Protein AF-A0A6J2Z024-F1 (afdb_monomer_lite)

pLDDT: mean 72.5, std 16.08, range [27.09, 94.25]

Sequence (181 aa):
MNVIFQPMKCGLFSETLYLLTDKNTYQQLEIIGDGIAFNKKLISVDVPNHSKDIESKPGHRIFLGYIENTDPITMTLRLKNNSGLLLKYKFKCVEKNDDIAFDMSDWIQTNYENQVLAPYGTSEVIFQITPLKCCTGDYCNTSLRLFIKDVPITSLEENEEFVIETQNRSLRELVEDVLVK

Secondary structure (DSSP, 8-state):
-------SSSEEEEEEEEEEETTTEEEEEEEEEEE--B-TTSEEEE-TTB-GGGTTSSS--B------S-PPEEEEEEEEE-SSS-EEEEEEEE--TTS-----GGGEE---SSEEE-TT-EEEEEEEE---TT--SS----EEEEEESS--GGGB-TTS------SS---TTS-S-----

Organism: Sitophilus oryzae (NCBI:txid7048)

Structure (mmCIF, N/CA/C/O backbone):
data_AF-A0A6J2Z024-F1
#
_entry.id   AF-A0A6J2Z024-F1
#
loop_
_atom_site.group_PDB
_atom_site.id
_atom_site.type_symbol
_atom_site.label_atom_id
_atom_site.label_alt_id
_atom_site.label_comp_id
_atom_site.label_asym_id
_atom_site.label_entity_id
_atom_site.label_seq_id
_atom_site.pdbx_PDB_ins_code
_atom_site.Cartn_x
_atom_site.Cartn_y
_atom_site.Cartn_z
_atom_site.occupancy
_atom_site.B_iso_or_equiv
_atom_site.auth_seq_id
_atom_site.auth_comp_id
_atom_site.auth_asym_id
_atom_site.auth_atom_id
_atom_site.pdbx_PDB_model_num
ATOM 1 N N . MET A 1 1 ? -17.727 -15.629 23.170 1.00 64.88 1 MET A N 1
ATOM 2 C CA . MET A 1 1 ? -18.431 -14.476 22.575 1.00 64.88 1 MET A CA 1
ATOM 3 C C . MET A 1 1 ? -17.434 -13.772 21.680 1.00 64.88 1 MET A C 1
ATOM 5 O O . MET A 1 1 ? -16.413 -13.341 22.195 1.00 64.88 1 MET A O 1
ATOM 9 N N . ASN A 1 2 ? -17.677 -13.728 20.371 1.00 71.31 2 ASN A N 1
ATOM 10 C CA . ASN A 1 2 ? -16.845 -12.949 19.455 1.00 71.31 2 ASN A CA 1
ATOM 11 C C . ASN A 1 2 ? -17.544 -11.610 19.251 1.00 71.31 2 ASN A C 1
ATOM 13 O O . ASN A 1 2 ? -18.680 -11.593 18.781 1.00 71.31 2 ASN A O 1
ATOM 17 N N . VAL A 1 3 ? -16.896 -10.517 19.643 1.00 68.00 3 VAL A N 1
ATOM 18 C CA . VAL A 1 3 ? -17.395 -9.168 19.372 1.00 68.00 3 VAL A CA 1
ATOM 19 C C . VAL A 1 3 ? -16.694 -8.667 18.120 1.00 68.00 3 VAL A C 1
ATOM 21 O O . VAL A 1 3 ? -15.467 -8.654 18.062 1.00 68.00 3 VAL A O 1
ATOM 24 N N . ILE A 1 4 ? -17.476 -8.313 17.104 1.00 71.69 4 ILE A N 1
ATOM 25 C CA . ILE A 1 4 ? -16.964 -7.738 15.863 1.00 71.69 4 ILE A CA 1
ATOM 26 C C . ILE A 1 4 ? -17.023 -6.220 16.016 1.00 71.69 4 ILE A C 1
ATOM 28 O O . ILE A 1 4 ? -18.104 -5.655 16.148 1.00 71.69 4 ILE A O 1
ATOM 32 N N . PHE A 1 5 ? -15.859 -5.574 16.010 1.00 69.69 5 PHE A N 1
ATOM 33 C CA . PHE A 1 5 ? -15.734 -4.120 16.014 1.00 69.69 5 PHE A CA 1
ATOM 34 C C . PHE A 1 5 ? -15.602 -3.623 14.567 1.00 69.69 5 PHE A C 1
ATOM 36 O O . PHE A 1 5 ? -14.626 -3.940 13.887 1.00 69.69 5 PHE A O 1
ATOM 43 N N . GLN A 1 6 ? -16.609 -2.890 14.084 1.00 68.62 6 GLN A N 1
ATOM 44 C CA . GLN A 1 6 ? -16.673 -2.326 12.729 1.00 68.62 6 GLN A CA 1
ATOM 45 C C . GLN A 1 6 ? -17.009 -0.831 12.813 1.00 68.62 6 GLN A C 1
ATOM 47 O O . GLN A 1 6 ? -18.179 -0.454 12.728 1.00 68.62 6 GLN A O 1
ATOM 52 N N . PRO A 1 7 ? -16.005 0.034 13.023 1.00 65.19 7 PRO A N 1
ATOM 53 C CA . PRO A 1 7 ? -16.240 1.466 13.112 1.00 65.19 7 PRO A CA 1
ATOM 54 C C . PRO A 1 7 ? -16.716 2.006 11.756 1.00 65.19 7 PRO A C 1
ATOM 56 O O . PRO A 1 7 ? -16.091 1.762 10.727 1.00 65.19 7 PRO A O 1
ATOM 59 N N . MET A 1 8 ? -17.826 2.753 11.754 1.00 65.94 8 MET A N 1
ATOM 60 C CA . MET A 1 8 ? -18.375 3.387 10.541 1.00 65.94 8 MET A CA 1
ATOM 61 C C . MET A 1 8 ? -17.707 4.728 10.202 1.00 65.94 8 MET A C 1
ATOM 63 O O . MET A 1 8 ? -18.014 5.334 9.181 1.00 65.94 8 MET A O 1
ATOM 67 N N . LYS A 1 9 ? -16.854 5.243 11.092 1.00 66.50 9 LYS A N 1
ATOM 68 C CA . LYS A 1 9 ? -16.132 6.511 10.931 1.00 66.50 9 LYS A CA 1
ATOM 69 C C . LYS A 1 9 ? -14.696 6.341 11.412 1.00 66.50 9 LYS A C 1
ATOM 71 O O . LYS A 1 9 ? -14.362 5.358 12.065 1.00 66.50 9 LYS A O 1
ATOM 76 N N . CYS A 1 10 ? -13.852 7.315 11.111 1.00 72.50 10 CYS A N 1
ATOM 77 C CA . CYS A 1 10 ? -12.481 7.336 11.606 1.00 72.50 10 CYS A CA 1
ATOM 78 C C . CYS A 1 10 ? -12.402 7.988 12.985 1.00 72.50 10 CYS A C 1
ATOM 80 O O . CYS A 1 10 ? -13.148 8.929 13.263 1.00 72.50 10 CYS A O 1
ATOM 82 N N . GLY A 1 11 ? -11.477 7.518 13.818 1.00 70.44 11 GLY A N 1
ATOM 83 C CA . GLY A 1 11 ? -11.230 8.049 15.157 1.00 70.44 11 GLY A CA 1
ATOM 84 C C . GLY A 1 11 ? -11.190 6.973 16.236 1.00 70.44 11 GLY A C 1
ATOM 85 O O . GLY A 1 11 ? -11.280 5.784 15.951 1.00 70.44 11 GLY A O 1
ATOM 86 N N . LEU A 1 12 ? -11.053 7.413 17.483 1.00 78.12 12 LEU A N 1
ATOM 87 C CA . LEU A 1 12 ? -11.120 6.552 18.657 1.00 78.12 12 LEU A CA 1
ATOM 88 C C . LEU A 1 12 ? -12.586 6.281 19.005 1.00 78.12 12 LEU A C 1
ATOM 90 O O . LEU A 1 12 ? -13.366 7.218 1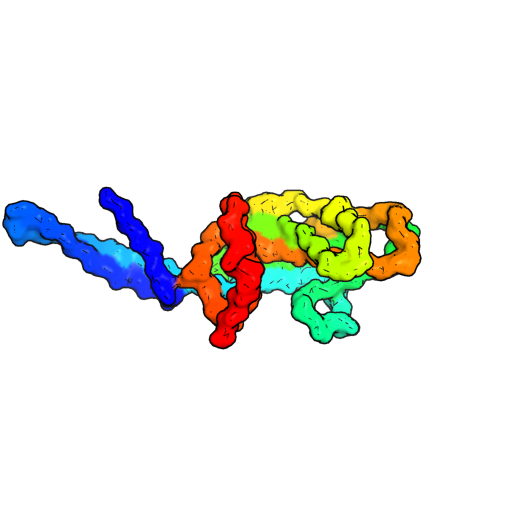9.192 1.00 78.12 12 LEU A O 1
ATOM 94 N N . PHE A 1 13 ? -12.942 5.012 19.143 1.00 80.38 13 PHE A N 1
ATOM 95 C CA . PHE A 1 13 ? -14.247 4.573 19.615 1.00 80.38 13 PHE A CA 1
ATOM 96 C C . PHE A 1 13 ? -14.081 3.941 20.986 1.00 80.38 13 PHE A C 1
ATOM 98 O O . PHE A 1 13 ? -13.218 3.087 21.176 1.00 80.38 13 PHE A O 1
ATOM 105 N N . SER A 1 14 ? -14.929 4.355 21.923 1.00 84.88 14 SER A N 1
ATOM 106 C CA . SER A 1 14 ? -15.157 3.641 23.172 1.00 84.88 14 SER A CA 1
ATOM 107 C C . SER A 1 14 ? -16.643 3.320 23.262 1.00 84.88 14 SER A C 1
ATOM 109 O O . SER A 1 14 ? -17.485 4.219 23.202 1.00 84.88 14 SER A O 1
ATOM 111 N N . GLU A 1 15 ? -16.961 2.035 23.362 1.00 83.44 15 GLU A N 1
ATOM 112 C CA . GLU A 1 15 ? -18.316 1.541 23.566 1.00 83.44 15 GLU A CA 1
ATOM 113 C C . GLU A 1 15 ? -18.383 0.695 24.832 1.00 83.44 15 GLU A C 1
ATOM 115 O O . GLU A 1 15 ? -17.467 -0.054 25.163 1.00 83.44 15 GLU A O 1
ATOM 120 N N . THR A 1 16 ? -19.496 0.800 25.551 1.00 87.25 16 THR A N 1
ATOM 121 C CA . THR A 1 16 ? -19.721 0.041 26.779 1.00 87.25 16 THR A CA 1
ATOM 122 C C . THR A 1 16 ? -20.767 -1.044 26.545 1.00 87.25 16 THR A C 1
ATOM 124 O O . THR A 1 16 ? -21.911 -0.751 26.2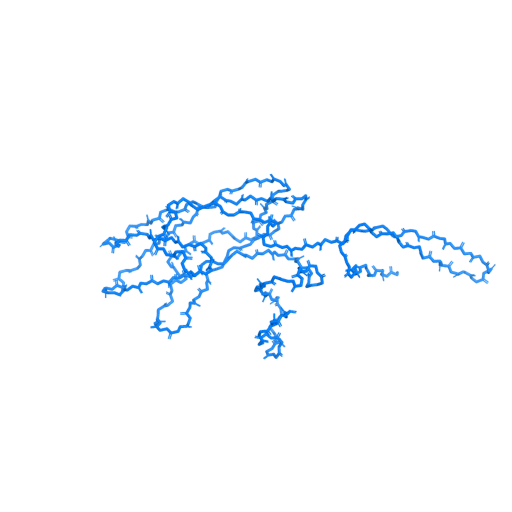03 1.00 87.25 16 THR A O 1
ATOM 127 N N . LEU A 1 17 ? -20.390 -2.299 26.782 1.00 85.94 17 LEU A N 1
ATOM 128 C CA . LEU A 1 17 ? -21.286 -3.450 26.797 1.00 85.94 17 LEU A CA 1
ATOM 129 C C . LEU A 1 17 ? -21.685 -3.803 28.232 1.00 85.94 17 LEU A C 1
ATOM 131 O O . LEU A 1 17 ? -20.843 -3.871 29.129 1.00 85.94 17 LEU A O 1
ATOM 135 N N . TYR A 1 18 ? -22.967 -4.108 28.427 1.00 86.88 18 TYR A N 1
ATOM 136 C CA . TYR A 1 18 ? -23.503 -4.608 29.691 1.00 86.88 18 TYR A CA 1
ATOM 137 C C . TYR A 1 18 ? -23.896 -6.079 29.546 1.00 86.88 18 TYR A C 1
ATOM 139 O O . TYR A 1 18 ? -24.808 -6.421 28.795 1.00 86.88 18 TYR A O 1
ATOM 147 N N . LEU A 1 19 ? -23.219 -6.957 30.284 1.00 85.88 19 LEU A N 1
ATOM 148 C CA . LEU A 1 19 ? -23.571 -8.370 30.396 1.00 85.88 19 LEU A CA 1
ATOM 149 C C . LEU A 1 19 ? -24.526 -8.552 31.573 1.00 85.88 19 LEU A C 1
ATOM 151 O O . LEU A 1 19 ? -24.110 -8.473 32.729 1.00 85.88 19 LEU A O 1
ATOM 155 N N . LEU A 1 20 ? -25.801 -8.792 31.277 1.00 87.12 20 LEU A N 1
ATOM 156 C CA . LEU A 1 20 ? -26.798 -9.162 32.278 1.00 87.12 20 LEU A CA 1
ATOM 157 C C . LEU A 1 20 ? -26.605 -10.628 32.678 1.00 87.12 20 LEU A C 1
ATOM 159 O O . LEU A 1 20 ? -26.399 -11.491 31.827 1.00 87.12 20 LEU A O 1
ATOM 163 N N . THR A 1 21 ? -26.680 -10.905 33.975 1.00 82.88 21 THR A N 1
ATOM 164 C CA . THR A 1 21 ? -26.557 -12.258 34.534 1.00 82.88 21 THR A CA 1
ATOM 165 C C . THR A 1 21 ? -27.823 -12.628 35.301 1.00 82.88 21 THR A C 1
ATOM 167 O O . THR A 1 21 ? -28.530 -11.751 35.802 1.00 82.88 21 THR A O 1
ATOM 170 N N . ASP A 1 22 ? -28.082 -13.929 35.443 1.00 84.19 22 ASP A N 1
ATOM 171 C CA . ASP A 1 22 ? -29.331 -14.505 35.977 1.00 84.19 22 ASP A CA 1
ATOM 172 C C . ASP A 1 22 ? -29.737 -14.019 37.384 1.00 84.19 22 ASP A C 1
ATOM 174 O O . ASP A 1 22 ? -30.866 -14.230 37.818 1.00 84.19 22 ASP A O 1
ATOM 178 N N . LYS A 1 23 ? -28.835 -13.355 38.117 1.00 82.69 23 LYS A N 1
ATOM 179 C CA . LYS A 1 23 ? -29.086 -12.802 39.458 1.00 82.69 23 LYS A CA 1
ATOM 180 C C . LYS A 1 23 ? -29.417 -11.303 39.467 1.00 82.69 23 LYS A C 1
ATOM 182 O O . LYS A 1 23 ? -29.227 -10.659 40.496 1.00 82.69 23 LYS A O 1
ATOM 187 N N . ASN A 1 24 ? -29.886 -10.730 38.353 1.00 78.94 24 ASN A N 1
ATOM 188 C CA . ASN A 1 24 ? -30.084 -9.276 38.187 1.00 78.94 24 ASN A CA 1
ATOM 189 C C . ASN A 1 24 ? -28.807 -8.455 38.450 1.00 78.94 24 ASN A C 1
ATOM 191 O O . ASN A 1 24 ? -28.860 -7.272 38.783 1.00 78.94 24 ASN A O 1
ATOM 195 N N . THR A 1 25 ? -27.646 -9.088 38.303 1.00 82.88 25 THR A N 1
ATOM 196 C CA . THR A 1 25 ? -26.339 -8.440 38.370 1.00 82.88 25 THR A CA 1
ATOM 197 C C . THR A 1 25 ? -25.845 -8.162 36.957 1.00 82.88 25 THR A C 1
ATOM 199 O O . THR A 1 25 ? -26.147 -8.925 36.035 1.00 82.88 25 THR A O 1
ATOM 202 N N . TYR A 1 26 ? -25.091 -7.080 36.772 1.00 84.44 26 TYR A N 1
ATOM 203 C CA . TYR A 1 26 ? -24.492 -6.757 35.482 1.00 84.44 26 TYR A CA 1
ATOM 204 C C . TYR A 1 26 ? -22.976 -6.635 35.588 1.00 84.44 26 TYR A C 1
ATOM 206 O O . TYR A 1 26 ? -22.442 -6.202 36.609 1.00 84.44 26 TYR A O 1
ATOM 214 N N . GLN A 1 27 ? -22.292 -7.006 34.510 1.00 86.81 27 GLN A N 1
ATOM 215 C CA . GLN A 1 27 ? -20.876 -6.728 34.315 1.00 86.81 27 GLN A CA 1
ATOM 216 C C . GLN A 1 27 ? -20.717 -5.734 33.167 1.00 86.81 27 GLN A C 1
ATOM 218 O O . GLN A 1 27 ? -21.307 -5.909 32.103 1.00 86.81 27 GLN A O 1
ATOM 223 N N . GLN A 1 28 ? -19.924 -4.692 33.399 1.00 88.44 28 GLN A N 1
ATOM 224 C CA . GLN A 1 28 ? -19.585 -3.699 32.390 1.00 88.44 28 GLN A CA 1
ATOM 225 C C . GLN A 1 28 ? -18.279 -4.093 31.694 1.00 88.44 28 GLN A C 1
ATOM 227 O O . GLN A 1 28 ? -17.301 -4.448 32.353 1.00 88.44 28 GLN A O 1
ATOM 232 N N . LEU A 1 29 ? -18.271 -4.022 30.368 1.00 86.44 29 LEU A N 1
ATOM 233 C CA . LEU A 1 29 ? -17.095 -4.193 29.523 1.00 86.44 29 LEU A CA 1
ATOM 234 C C . LEU A 1 29 ? -16.943 -2.942 28.665 1.00 86.44 29 LEU A C 1
ATOM 236 O O . LEU A 1 29 ? -17.887 -2.551 27.987 1.00 86.44 29 LEU A O 1
ATOM 240 N N . GLU A 1 30 ? -15.766 -2.329 28.686 1.00 85.56 30 GLU A N 1
ATOM 241 C CA . GLU A 1 30 ? -15.423 -1.242 27.772 1.00 85.56 30 GLU A CA 1
ATOM 242 C C . GLU A 1 30 ? -14.651 -1.815 26.581 1.00 85.56 30 GLU A C 1
ATOM 244 O O . GLU A 1 30 ? -13.689 -2.569 26.751 1.00 85.56 30 GLU A O 1
ATOM 249 N N . ILE A 1 31 ? -15.095 -1.483 25.374 1.00 82.94 31 ILE A N 1
ATOM 250 C CA . ILE A 1 31 ? -14.424 -1.806 24.121 1.00 82.94 31 ILE A CA 1
ATOM 251 C C . ILE A 1 31 ? -13.858 -0.512 23.580 1.00 82.94 31 ILE A C 1
ATOM 253 O O . ILE A 1 31 ? -14.611 0.391 23.233 1.00 82.94 31 ILE A O 1
ATOM 257 N N . ILE A 1 32 ? -12.535 -0.458 23.481 1.00 81.94 32 ILE A N 1
ATOM 258 C CA . ILE A 1 32 ? -11.816 0.666 22.896 1.00 81.94 32 ILE A CA 1
ATOM 259 C C . ILE A 1 32 ? -11.160 0.185 21.606 1.00 81.94 32 ILE A C 1
ATOM 261 O O . ILE A 1 32 ? -10.498 -0.857 21.597 1.00 81.94 32 ILE A O 1
ATOM 265 N N . GLY A 1 33 ? -11.340 0.929 20.522 1.00 76.88 33 GLY A N 1
ATOM 266 C CA . GLY A 1 33 ? -10.735 0.614 19.235 1.00 76.88 33 GLY A CA 1
ATOM 267 C C . GLY A 1 33 ? -10.618 1.836 18.337 1.00 76.88 33 GLY A C 1
ATOM 268 O O . GLY A 1 33 ? -11.378 2.792 18.466 1.00 76.88 33 GLY A O 1
ATOM 269 N N . ASP A 1 34 ? -9.675 1.783 17.403 1.00 74.94 34 ASP A N 1
ATOM 270 C CA . ASP A 1 34 ? -9.449 2.850 16.433 1.00 74.94 34 ASP A CA 1
ATOM 271 C C . ASP A 1 34 ? -10.094 2.499 15.087 1.00 74.94 34 ASP A C 1
ATOM 273 O O . ASP A 1 34 ? -9.859 1.430 14.518 1.00 74.94 34 ASP A O 1
ATOM 277 N N . GLY A 1 35 ? -10.896 3.419 14.558 1.00 75.31 35 GLY A N 1
ATOM 278 C CA . GLY A 1 35 ? -11.319 3.438 13.164 1.00 75.31 35 GLY A CA 1
ATOM 279 C C . GLY A 1 35 ? -10.302 4.200 12.327 1.00 75.31 35 GLY A C 1
ATOM 280 O O . GLY A 1 35 ? -10.033 5.375 12.579 1.00 75.31 35 GLY A O 1
ATOM 281 N N . ILE A 1 36 ? -9.735 3.537 11.326 1.00 78.56 36 ILE A N 1
ATOM 282 C CA . ILE A 1 36 ? -8.687 4.103 10.478 1.00 78.56 36 ILE A CA 1
ATOM 283 C C . ILE A 1 36 ? -9.242 4.356 9.073 1.00 78.56 36 ILE A C 1
ATOM 285 O O . ILE A 1 36 ? -9.885 3.469 8.516 1.00 78.56 36 ILE A O 1
ATOM 289 N N . ALA A 1 37 ? -8.948 5.532 8.505 1.00 81.56 37 ALA A N 1
ATOM 290 C CA . ALA A 1 37 ? -9.169 5.845 7.091 1.00 81.56 37 ALA A CA 1
ATOM 291 C C . ALA A 1 37 ? -7.900 5.577 6.285 1.00 81.56 37 ALA A C 1
ATOM 293 O O . ALA A 1 37 ? -6.820 6.065 6.626 1.00 81.56 37 ALA A O 1
ATOM 294 N N . PHE A 1 38 ? -8.052 4.864 5.179 1.00 83.00 38 PHE A N 1
ATOM 295 C CA . PHE A 1 38 ? -7.042 4.693 4.155 1.00 83.00 38 PHE A CA 1
ATOM 296 C C . PHE A 1 38 ? -7.317 5.656 3.011 1.00 83.00 38 PHE A C 1
ATOM 298 O O . PHE A 1 38 ? -8.403 5.658 2.435 1.00 83.00 38 PHE A O 1
ATOM 305 N N . ASN A 1 39 ? -6.291 6.438 2.680 1.00 83.69 39 ASN A N 1
ATOM 306 C CA . ASN A 1 39 ? -6.311 7.392 1.585 1.00 83.69 39 ASN A CA 1
ATOM 307 C C . ASN A 1 39 ? -5.011 7.406 0.785 1.00 83.69 39 ASN A C 1
ATOM 309 O O . ASN A 1 39 ? -3.997 6.827 1.186 1.00 83.69 39 ASN A O 1
ATOM 313 N N . LYS A 1 40 ? -5.022 8.081 -0.361 1.00 78.31 40 LYS A N 1
ATOM 314 C CA . LYS A 1 40 ? -3.901 8.173 -1.303 1.00 78.31 40 LYS A CA 1
ATOM 315 C C . LYS A 1 40 ? -2.688 8.876 -0.701 1.00 78.31 40 LYS A C 1
ATOM 317 O O . LYS A 1 40 ? -1.579 8.683 -1.185 1.00 78.31 40 LYS A O 1
ATOM 322 N N . LYS A 1 41 ? -2.867 9.665 0.363 1.00 83.31 41 LYS A N 1
ATOM 323 C CA . LYS A 1 41 ? -1.776 10.374 1.057 1.00 83.31 41 LYS A CA 1
ATOM 324 C C . LYS A 1 41 ? -1.050 9.499 2.076 1.00 83.31 41 LYS A C 1
ATOM 326 O O . LYS A 1 41 ? 0.015 9.889 2.561 1.00 83.31 41 LYS A O 1
ATOM 331 N N . LEU A 1 42 ? -1.596 8.326 2.388 1.00 87.06 42 LEU A N 1
ATOM 332 C CA . LEU A 1 42 ? -1.052 7.402 3.379 1.00 87.06 42 LEU A CA 1
ATOM 333 C C . LEU A 1 42 ? 0.331 6.876 2.963 1.00 87.06 42 LEU A C 1
ATOM 335 O O . LEU A 1 42 ? 1.194 6.660 3.815 1.00 87.06 42 LEU A O 1
ATOM 339 N N . ILE A 1 43 ? 0.580 6.767 1.654 1.00 89.50 43 ILE A N 1
ATOM 340 C CA . ILE A 1 43 ? 1.891 6.440 1.092 1.00 89.50 43 ILE A CA 1
ATOM 341 C C . ILE A 1 43 ? 2.293 7.497 0.072 1.00 89.50 43 ILE A C 1
ATOM 343 O O . ILE A 1 43 ? 1.533 7.823 -0.834 1.00 89.50 43 ILE A O 1
ATOM 347 N N . SER A 1 44 ? 3.521 7.991 0.182 1.00 89.12 44 SER A N 1
ATOM 348 C CA . SER A 1 44 ? 4.155 8.775 -0.877 1.00 89.12 44 SER A CA 1
ATOM 349 C C . SER A 1 44 ? 5.124 7.902 -1.660 1.00 89.12 44 SER A C 1
ATOM 351 O O . SER A 1 44 ? 5.896 7.144 -1.070 1.00 89.12 44 SER A O 1
ATOM 353 N N . VAL A 1 45 ? 5.090 8.029 -2.984 1.00 87.38 45 VAL A N 1
ATOM 354 C CA . VAL A 1 45 ? 6.017 7.359 -3.896 1.00 87.38 45 VAL A CA 1
ATOM 355 C C . VAL A 1 45 ? 6.877 8.426 -4.553 1.00 87.38 45 VAL A C 1
ATOM 357 O O . VAL A 1 45 ? 6.361 9.331 -5.203 1.00 87.38 45 VAL A O 1
ATOM 360 N N . ASP A 1 46 ? 8.182 8.326 -4.356 1.00 84.88 46 ASP A N 1
ATOM 361 C CA . ASP A 1 46 ? 9.167 9.147 -5.043 1.00 84.88 46 ASP A CA 1
ATOM 362 C C . ASP A 1 46 ? 9.801 8.323 -6.167 1.00 84.88 46 ASP A C 1
ATOM 364 O O . ASP A 1 46 ? 10.204 7.166 -5.980 1.00 84.88 46 ASP A O 1
ATOM 368 N N . VAL A 1 47 ? 9.811 8.919 -7.355 1.00 78.44 47 VAL A N 1
ATOM 369 C CA . VAL A 1 47 ? 10.175 8.277 -8.611 1.00 78.44 47 VAL A CA 1
ATOM 370 C C . VAL A 1 47 ? 11.303 9.086 -9.246 1.00 78.44 47 VAL A C 1
ATOM 372 O O . VAL A 1 47 ? 11.065 10.213 -9.693 1.00 78.44 47 VAL A O 1
ATOM 375 N N . PRO A 1 48 ? 12.526 8.541 -9.329 1.00 67.62 48 PRO A N 1
ATOM 376 C CA . PRO A 1 48 ? 13.614 9.222 -10.009 1.00 67.62 48 PRO A CA 1
ATOM 377 C C . PRO A 1 48 ? 13.294 9.360 -11.504 1.00 67.62 48 PRO A C 1
ATOM 379 O O . PRO A 1 48 ? 12.768 8.441 -12.128 1.00 67.62 48 PRO A O 1
ATOM 382 N N . ASN A 1 49 ? 13.630 10.517 -12.081 1.00 63.12 49 ASN A N 1
ATOM 383 C CA . ASN A 1 49 ? 13.435 10.850 -13.501 1.00 63.12 49 ASN A CA 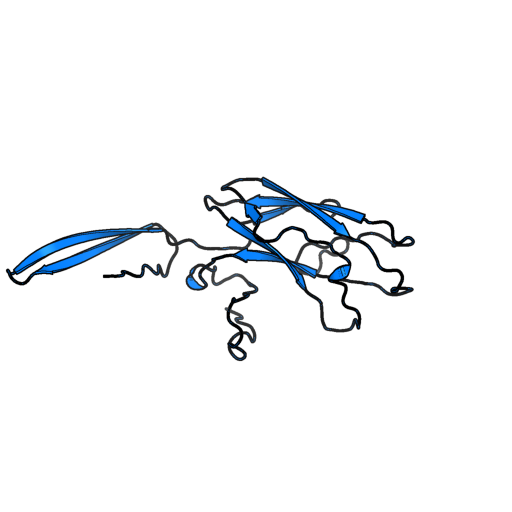1
ATOM 384 C C . ASN A 1 49 ? 11.968 10.882 -13.970 1.00 63.12 49 ASN A C 1
ATOM 386 O O . ASN A 1 49 ? 11.643 10.428 -15.068 1.00 63.12 49 ASN A O 1
ATOM 390 N N . HIS A 1 50 ? 11.069 11.451 -13.162 1.00 60.06 50 HIS A N 1
ATOM 391 C CA . HIS A 1 50 ? 9.702 11.718 -13.604 1.00 60.06 50 HIS A CA 1
ATOM 392 C C . HIS A 1 50 ? 9.701 12.669 -14.818 1.00 60.06 50 HIS A C 1
ATOM 394 O O . HIS A 1 50 ? 10.158 13.811 -14.734 1.00 60.06 50 HIS A O 1
ATOM 400 N N . SER A 1 51 ? 9.217 12.182 -15.965 1.00 58.66 51 SER A N 1
ATOM 401 C CA . SER A 1 51 ? 9.088 12.995 -17.177 1.00 58.66 51 SER A CA 1
ATOM 402 C C . SER A 1 51 ? 7.913 13.961 -17.019 1.00 58.66 51 SER A C 1
ATOM 404 O O . SER A 1 51 ? 6.760 13.534 -16.950 1.00 58.66 51 SER A O 1
ATOM 406 N N . LYS A 1 52 ? 8.220 15.263 -16.978 1.00 55.72 52 LYS A N 1
ATOM 407 C CA . LYS A 1 52 ? 7.230 16.353 -16.899 1.00 55.72 52 LYS A CA 1
ATOM 408 C C . LYS A 1 52 ? 6.337 16.443 -18.140 1.00 55.72 52 LYS A C 1
ATOM 410 O O . LYS A 1 52 ? 5.224 16.948 -18.076 1.00 55.72 52 LYS A O 1
ATOM 415 N N . ASP A 1 53 ? 6.786 15.896 -19.267 1.00 53.44 53 ASP A N 1
ATOM 416 C CA . ASP A 1 53 ? 6.090 16.018 -20.553 1.00 53.44 53 ASP A CA 1
ATOM 417 C C . ASP A 1 53 ? 4.834 15.133 -20.658 1.00 53.44 53 ASP A C 1
ATOM 419 O O . ASP A 1 53 ? 4.131 15.160 -21.668 1.00 53.44 53 ASP A O 1
ATOM 423 N N . ILE A 1 54 ? 4.519 14.343 -19.622 1.00 56.31 54 ILE A N 1
ATOM 424 C CA . ILE A 1 54 ? 3.416 13.373 -19.642 1.00 56.31 54 ILE A CA 1
ATOM 425 C C . ILE A 1 54 ? 2.390 13.584 -18.505 1.00 56.31 54 ILE A C 1
ATOM 427 O O . ILE A 1 54 ? 1.598 12.692 -18.197 1.00 56.31 54 ILE A O 1
ATOM 431 N N . GLU A 1 55 ? 2.363 14.777 -17.905 1.00 51.88 55 GLU A N 1
ATOM 432 C CA . GLU A 1 55 ? 1.560 15.140 -16.719 1.00 51.88 55 GLU A CA 1
ATOM 433 C C . GLU A 1 55 ? 0.026 15.153 -16.921 1.00 51.88 55 GLU A C 1
ATOM 435 O O . GLU A 1 55 ? -0.725 15.254 -15.955 1.00 51.88 55 GLU A O 1
ATOM 440 N N . SER A 1 56 ? -0.488 15.008 -18.148 1.00 53.84 56 SER A N 1
ATOM 441 C CA . SER A 1 56 ? -1.928 15.147 -18.443 1.00 53.84 56 SER A CA 1
ATOM 442 C C . SER A 1 56 ? -2.810 13.958 -18.033 1.00 53.84 56 SER A C 1
ATOM 444 O O . SER A 1 56 ? -4.019 13.976 -18.268 1.00 53.84 56 SER A O 1
ATOM 446 N N . LYS A 1 57 ? -2.241 12.900 -17.444 1.00 56.91 57 LYS A N 1
ATOM 447 C CA . LYS A 1 57 ? -2.963 11.671 -17.078 1.00 56.91 57 LYS A CA 1
ATOM 448 C C . LYS A 1 57 ? -2.602 11.228 -15.651 1.00 56.91 57 LYS A C 1
ATOM 450 O O . LYS A 1 57 ? -1.447 11.376 -15.263 1.00 56.91 57 LYS A O 1
ATOM 455 N N . PRO A 1 58 ? -3.542 10.628 -14.896 1.00 59.59 58 PRO A N 1
ATOM 456 C CA . PRO A 1 58 ? -3.317 10.235 -13.505 1.00 59.59 58 PRO A CA 1
ATOM 457 C C . PRO A 1 58 ? -2.201 9.187 -13.357 1.00 59.59 58 PRO A C 1
ATOM 459 O O . PRO A 1 58 ? -2.086 8.268 -14.175 1.00 59.59 58 PRO A O 1
ATOM 462 N N . GLY A 1 59 ? -1.417 9.313 -12.279 1.00 67.19 59 GLY A N 1
ATOM 463 C CA . GLY A 1 59 ? -0.345 8.390 -11.884 1.00 67.19 59 GLY A CA 1
ATOM 464 C C . GLY A 1 59 ? 1.074 8.841 -12.259 1.00 67.19 59 GLY A C 1
ATOM 465 O O . GLY A 1 59 ? 1.270 9.761 -13.049 1.00 67.19 59 GLY A O 1
ATOM 466 N N . HIS A 1 60 ? 2.081 8.169 -11.691 1.00 70.69 60 HIS A N 1
ATOM 467 C CA . HIS A 1 60 ? 3.481 8.394 -12.055 1.00 70.69 60 HIS A CA 1
ATOM 468 C C . HIS A 1 60 ? 3.799 7.753 -13.405 1.00 70.69 60 HIS A C 1
ATOM 470 O O . HIS A 1 60 ? 3.386 6.630 -13.695 1.00 70.69 60 HIS A O 1
ATOM 476 N N . ARG A 1 61 ? 4.570 8.470 -14.222 1.00 72.44 61 ARG A N 1
ATOM 477 C CA . ARG A 1 61 ? 5.011 8.021 -15.543 1.00 72.44 61 ARG A CA 1
ATOM 478 C C . ARG A 1 61 ? 6.518 8.085 -15.630 1.00 72.44 61 ARG A C 1
ATOM 480 O O . ARG A 1 61 ? 7.130 9.074 -15.221 1.00 72.44 61 ARG A O 1
ATOM 487 N N . ILE A 1 62 ? 7.083 7.016 -16.166 1.00 74.00 62 ILE A N 1
ATOM 488 C CA . ILE A 1 62 ? 8.519 6.811 -16.262 1.00 74.00 62 ILE A CA 1
ATOM 489 C C . ILE A 1 62 ? 8.798 6.469 -17.713 1.00 74.00 62 ILE A C 1
ATOM 491 O O . ILE A 1 62 ? 8.273 5.488 -18.236 1.00 74.00 62 ILE A O 1
ATOM 495 N N . PHE A 1 63 ? 9.582 7.317 -18.368 1.00 76.19 63 PHE A N 1
ATOM 496 C CA . PHE A 1 63 ? 10.083 7.037 -19.701 1.00 76.19 63 PHE A CA 1
ATOM 497 C C . PHE A 1 63 ? 11.468 6.413 -19.560 1.00 76.19 63 PHE A C 1
ATOM 499 O O . PHE A 1 63 ? 12.379 7.043 -19.030 1.00 76.19 63 PHE A O 1
ATOM 506 N N . LEU A 1 64 ? 11.611 5.169 -20.010 1.00 73.75 64 LEU A N 1
ATOM 507 C CA . LEU A 1 64 ? 12.861 4.409 -19.898 1.00 73.75 64 LEU A CA 1
ATOM 508 C C . LEU A 1 64 ? 13.826 4.666 -21.066 1.00 73.75 64 LEU A C 1
ATOM 510 O O . LEU A 1 64 ? 14.876 4.037 -21.137 1.00 73.75 64 LEU A O 1
ATOM 514 N N . GLY A 1 65 ? 13.495 5.602 -21.961 1.00 71.38 65 GLY A N 1
ATOM 515 C CA . GLY A 1 65 ? 14.286 5.895 -23.151 1.00 71.38 65 GLY A CA 1
ATOM 516 C C . GLY A 1 65 ? 13.934 5.009 -24.344 1.00 71.38 65 GLY A C 1
ATOM 517 O O . GLY A 1 65 ? 13.020 4.184 -24.297 1.00 71.38 65 GLY A O 1
ATOM 518 N N . TYR A 1 66 ? 14.675 5.209 -25.432 1.00 72.06 66 TYR A N 1
ATOM 519 C CA . TYR A 1 66 ? 14.663 4.310 -26.580 1.00 72.06 66 TYR A CA 1
ATOM 520 C C . TYR A 1 66 ? 15.542 3.107 -26.254 1.00 72.06 66 TYR A C 1
ATOM 522 O O . TYR A 1 66 ? 16.738 3.245 -25.999 1.00 72.06 66 TYR A O 1
ATOM 530 N N . ILE A 1 67 ? 14.927 1.933 -26.206 1.00 69.25 67 ILE A N 1
ATOM 531 C CA . ILE A 1 67 ? 15.597 0.698 -25.822 1.00 69.25 67 ILE A CA 1
ATOM 532 C C . ILE A 1 67 ? 16.131 0.037 -27.091 1.00 69.25 67 ILE A C 1
ATOM 534 O O . ILE A 1 67 ? 15.395 -0.634 -27.810 1.00 69.25 67 ILE A O 1
ATOM 538 N N . GLU A 1 68 ? 17.411 0.258 -27.378 1.00 64.88 68 GLU A N 1
ATOM 539 C CA . GLU A 1 68 ? 18.089 -0.323 -28.547 1.00 64.88 68 GLU A CA 1
ATOM 540 C C . GLU A 1 68 ? 18.719 -1.695 -28.237 1.00 64.88 68 GLU A C 1
ATOM 542 O O . GLU A 1 68 ? 18.879 -2.523 -29.132 1.00 64.88 68 GLU A O 1
ATOM 547 N N . ASN A 1 69 ? 19.005 -1.968 -26.957 1.00 65.12 69 ASN A N 1
ATOM 548 C CA . ASN A 1 69 ? 19.595 -3.214 -26.461 1.00 65.12 69 ASN A CA 1
ATOM 549 C C . ASN A 1 69 ? 18.706 -3.867 -25.395 1.00 65.12 69 ASN A C 1
ATOM 551 O O . ASN A 1 69 ? 17.994 -3.189 -24.661 1.00 65.12 69 ASN A O 1
ATOM 555 N N . THR A 1 70 ? 18.802 -5.189 -25.246 1.00 69.88 70 THR A N 1
ATOM 556 C CA . THR A 1 70 ? 18.081 -5.960 -24.211 1.00 69.88 70 THR A CA 1
ATOM 557 C C . THR A 1 70 ? 18.763 -5.946 -22.844 1.00 69.88 70 THR A C 1
ATOM 559 O O . THR A 1 70 ? 18.564 -6.861 -22.045 1.00 69.88 70 THR A O 1
ATOM 562 N N . ASP A 1 71 ? 19.618 -4.959 -22.587 1.00 75.88 71 ASP A N 1
ATOM 563 C CA . ASP A 1 71 ? 20.306 -4.853 -21.307 1.00 75.88 71 ASP A CA 1
ATOM 564 C C . ASP A 1 71 ? 19.291 -4.505 -20.204 1.00 75.88 71 ASP A C 1
ATOM 566 O O . ASP A 1 71 ? 18.437 -3.635 -20.410 1.00 75.88 71 ASP A O 1
ATOM 570 N N . PRO A 1 72 ? 19.345 -5.168 -19.033 1.00 79.94 72 PRO A N 1
ATOM 571 C CA . PRO A 1 72 ? 18.430 -4.877 -17.939 1.00 79.94 72 PRO A CA 1
ATOM 572 C C . PRO A 1 72 ? 18.560 -3.433 -17.446 1.00 79.94 72 PRO A C 1
ATOM 574 O O . PRO A 1 72 ? 19.641 -2.967 -17.082 1.00 79.94 72 PRO A O 1
ATOM 577 N N . ILE A 1 73 ? 17.429 -2.743 -17.359 1.00 83.12 73 ILE A N 1
ATOM 578 C CA . ILE A 1 73 ? 17.317 -1.396 -16.810 1.00 83.12 73 ILE A CA 1
ATOM 579 C C . ILE A 1 73 ? 16.928 -1.513 -15.340 1.00 83.12 73 ILE A C 1
ATOM 581 O O . ILE A 1 73 ? 15.939 -2.157 -14.991 1.00 83.12 73 ILE A O 1
ATOM 585 N N . THR A 1 74 ? 17.702 -0.875 -14.464 1.00 83.81 74 THR A N 1
ATOM 586 C CA . THR A 1 74 ? 17.401 -0.831 -13.029 1.00 83.81 74 THR A CA 1
ATOM 587 C C . THR A 1 74 ? 16.668 0.459 -12.683 1.00 83.81 74 THR A C 1
ATOM 589 O O . THR A 1 74 ? 17.124 1.550 -13.023 1.00 83.81 74 THR A O 1
ATOM 592 N N . MET A 1 75 ? 15.548 0.337 -11.977 1.00 83.50 75 MET A N 1
ATOM 593 C CA . MET A 1 75 ? 14.720 1.452 -11.529 1.00 83.50 75 MET A CA 1
ATOM 594 C C . MET A 1 75 ? 14.477 1.348 -10.027 1.00 83.50 75 MET A C 1
ATOM 596 O O . MET A 1 75 ? 13.938 0.352 -9.557 1.00 83.50 75 MET A O 1
ATOM 600 N N . THR A 1 76 ? 14.811 2.393 -9.275 1.00 85.75 76 THR A N 1
ATOM 601 C CA . THR A 1 76 ? 14.590 2.434 -7.824 1.00 85.75 76 THR A CA 1
ATOM 602 C C . THR A 1 76 ? 13.437 3.369 -7.499 1.00 85.75 76 THR A C 1
ATOM 604 O O . THR A 1 76 ? 13.497 4.545 -7.831 1.00 85.75 76 THR A O 1
ATOM 607 N N . LEU A 1 77 ? 12.401 2.872 -6.831 1.00 87.69 77 LEU A N 1
ATOM 608 C CA . LEU A 1 77 ? 11.321 3.683 -6.270 1.00 87.69 77 LEU A CA 1
ATOM 609 C C . LEU A 1 77 ? 11.530 3.834 -4.769 1.00 87.69 77 LEU A C 1
ATOM 611 O O . LEU A 1 77 ? 11.914 2.875 -4.098 1.00 87.69 77 LEU A O 1
ATOM 615 N N . ARG A 1 78 ? 11.220 5.005 -4.220 1.00 89.75 78 ARG A N 1
ATOM 616 C CA . ARG A 1 78 ? 11.245 5.221 -2.773 1.00 89.75 78 ARG A CA 1
ATOM 617 C C . ARG A 1 78 ? 9.823 5.364 -2.251 1.00 89.75 78 ARG A C 1
ATOM 619 O O . ARG A 1 78 ? 9.094 6.274 -2.631 1.00 89.75 78 ARG A O 1
ATOM 626 N N . LEU A 1 79 ? 9.434 4.453 -1.368 1.00 92.19 79 LEU A N 1
ATOM 627 C CA . LEU A 1 79 ? 8.142 4.448 -0.694 1.00 92.19 79 LEU A CA 1
ATOM 628 C C . LEU A 1 79 ? 8.289 5.047 0.696 1.00 92.19 79 LEU A C 1
ATOM 630 O O . LEU A 1 79 ? 9.157 4.631 1.462 1.00 92.19 79 LEU A O 1
ATOM 634 N N . LYS A 1 80 ? 7.403 5.973 1.046 1.00 94.19 80 LYS A N 1
ATOM 635 C CA . LYS A 1 80 ? 7.308 6.543 2.388 1.00 94.19 80 LYS A CA 1
ATOM 636 C C . LYS A 1 80 ? 5.921 6.294 2.957 1.00 94.19 80 LYS A C 1
ATOM 638 O O . LYS A 1 80 ? 4.928 6.674 2.344 1.00 94.19 80 LYS A O 1
ATOM 643 N N . ASN A 1 81 ? 5.861 5.692 4.138 1.00 93.75 81 ASN A N 1
ATOM 644 C CA . ASN A 1 81 ? 4.636 5.603 4.919 1.00 93.75 81 ASN A CA 1
ATOM 645 C C . ASN A 1 81 ? 4.449 6.911 5.680 1.00 93.75 81 ASN A C 1
ATOM 647 O O . ASN A 1 81 ? 5.332 7.319 6.429 1.00 93.75 81 ASN A O 1
ATOM 651 N N . ASN A 1 82 ? 3.313 7.570 5.495 1.00 90.50 82 ASN A N 1
ATOM 652 C CA . ASN A 1 82 ? 2.983 8.803 6.207 1.00 90.50 82 ASN A CA 1
ATOM 653 C C . ASN A 1 82 ? 2.069 8.554 7.416 1.00 90.50 82 ASN A C 1
ATOM 655 O O . ASN A 1 82 ? 1.616 9.507 8.043 1.00 90.50 82 ASN A O 1
ATOM 659 N N . SER A 1 83 ? 1.792 7.290 7.740 1.00 89.25 83 SER A N 1
ATOM 660 C CA . SER A 1 83 ? 0.907 6.882 8.829 1.00 89.25 83 SER A CA 1
ATOM 661 C C . SER A 1 83 ? 1.648 6.182 9.967 1.00 89.25 83 SER A C 1
ATOM 663 O O . SER A 1 83 ? 2.767 5.685 9.811 1.00 89.25 83 SER A O 1
ATOM 665 N N . GLY A 1 84 ? 0.961 6.084 11.107 1.00 86.62 84 GLY A N 1
ATOM 666 C CA . GLY A 1 84 ? 1.381 5.284 12.256 1.00 86.62 84 GLY A CA 1
ATOM 667 C C . GLY A 1 84 ? 1.142 3.777 12.105 1.00 86.62 84 GLY A C 1
ATOM 668 O O . GLY A 1 84 ? 1.382 3.038 13.055 1.00 86.62 84 GLY A O 1
ATOM 669 N N . LEU A 1 85 ? 0.660 3.306 10.950 1.00 87.44 85 LEU A N 1
ATOM 670 C CA . LEU A 1 85 ? 0.313 1.901 10.736 1.00 87.44 85 LEU A CA 1
ATOM 671 C C . LEU A 1 85 ? 1.481 1.114 10.159 1.00 87.44 85 LEU A C 1
ATOM 673 O O . LEU A 1 85 ? 2.250 1.624 9.348 1.00 87.44 85 LEU A O 1
ATOM 677 N N . LEU A 1 86 ? 1.559 -0.167 10.505 1.00 90.69 86 LEU A N 1
ATOM 678 C CA . LEU A 1 86 ? 2.393 -1.119 9.785 1.00 90.69 86 LEU A CA 1
ATOM 679 C C . LEU A 1 86 ? 1.660 -1.556 8.512 1.00 90.69 86 LEU A C 1
ATOM 681 O O . LEU A 1 86 ? 0.622 -2.211 8.595 1.00 90.69 86 LEU A O 1
ATOM 685 N N . LEU A 1 87 ? 2.195 -1.221 7.339 1.00 91.62 87 LEU A N 1
ATOM 686 C CA . LEU A 1 87 ? 1.532 -1.519 6.069 1.00 91.62 87 LEU A CA 1
ATOM 687 C C . LEU A 1 87 ? 2.168 -2.730 5.407 1.00 91.62 87 LEU A C 1
ATOM 689 O O . LEU A 1 87 ? 3.368 -2.742 5.140 1.00 91.62 87 LEU A O 1
ATOM 693 N N . LYS A 1 88 ? 1.355 -3.732 5.085 1.00 91.88 88 LYS A N 1
ATOM 694 C CA . LYS A 1 88 ? 1.770 -4.816 4.194 1.00 91.88 88 LYS A CA 1
ATOM 695 C C . LYS A 1 88 ? 1.431 -4.427 2.766 1.00 91.88 88 LYS A C 1
ATOM 697 O O . LYS A 1 88 ? 0.298 -4.034 2.496 1.00 91.88 88 LYS A O 1
ATOM 702 N N . TYR A 1 89 ? 2.375 -4.571 1.848 1.00 89.38 89 TYR A N 1
ATOM 703 C CA . TYR A 1 89 ? 2.171 -4.193 0.458 1.00 89.38 89 TYR A CA 1
ATOM 704 C C . TYR A 1 89 ? 2.716 -5.227 -0.527 1.00 89.38 89 TYR A C 1
ATOM 706 O O . TYR A 1 89 ? 3.499 -6.118 -0.186 1.00 89.38 89 TYR A O 1
ATOM 714 N N . LYS A 1 90 ? 2.244 -5.137 -1.767 1.00 87.31 90 LYS A N 1
ATOM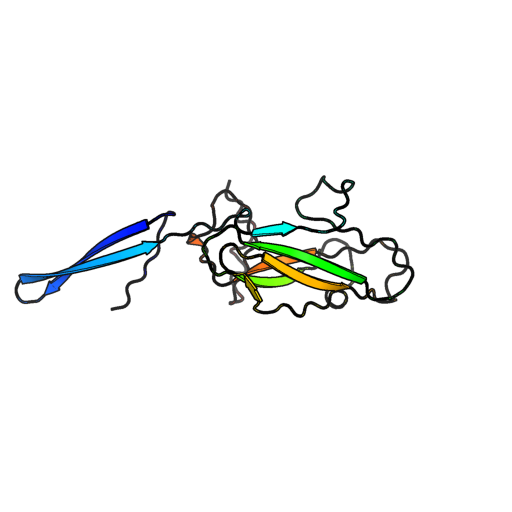 715 C CA . LYS A 1 90 ? 2.803 -5.848 -2.920 1.00 87.31 90 LYS A CA 1
ATOM 716 C C . LYS A 1 90 ? 2.726 -4.960 -4.151 1.00 87.31 90 LYS A C 1
ATOM 718 O O . LYS A 1 90 ? 1.836 -4.115 -4.253 1.00 87.31 90 LYS A O 1
ATOM 723 N N . PHE A 1 91 ? 3.612 -5.208 -5.099 1.00 83.56 91 PHE A N 1
ATOM 724 C CA . PHE A 1 91 ? 3.468 -4.686 -6.448 1.00 83.56 91 PHE A CA 1
ATOM 725 C C . PHE A 1 91 ? 2.853 -5.739 -7.359 1.00 83.56 91 PHE A C 1
ATOM 727 O O . PHE A 1 91 ? 3.028 -6.938 -7.142 1.00 83.56 91 PHE A O 1
ATOM 734 N N . LYS A 1 92 ? 2.110 -5.286 -8.365 1.00 79.38 92 LYS A N 1
ATOM 735 C CA . LYS A 1 92 ? 1.581 -6.143 -9.422 1.00 79.38 92 LYS A CA 1
ATOM 736 C C . LYS A 1 92 ? 1.595 -5.387 -10.744 1.00 79.38 92 LYS A C 1
ATOM 738 O O . LYS A 1 92 ? 1.106 -4.257 -10.817 1.00 79.38 92 LYS A O 1
ATOM 743 N N . CYS A 1 93 ? 2.142 -6.022 -11.772 1.00 76.69 93 CYS A N 1
ATOM 744 C CA . CYS A 1 93 ? 2.018 -5.557 -13.145 1.00 76.69 93 CYS A CA 1
ATOM 745 C C . CYS A 1 93 ? 0.582 -5.794 -13.620 1.00 76.69 93 CYS A C 1
ATOM 747 O O . CYS A 1 93 ? 0.009 -6.862 -13.396 1.00 76.69 93 CYS A O 1
ATOM 749 N N . VAL A 1 94 ? -0.019 -4.776 -14.227 1.00 70.00 94 VAL A N 1
ATOM 750 C CA . VAL A 1 94 ? -1.345 -4.847 -14.834 1.00 70.00 94 VAL A CA 1
ATOM 751 C C . VAL A 1 94 ? -1.213 -4.409 -16.281 1.00 70.00 94 VAL A C 1
ATOM 753 O O . VAL A 1 94 ? -0.748 -3.303 -16.564 1.00 70.00 94 VAL A O 1
ATOM 756 N N . GLU A 1 95 ? -1.633 -5.280 -17.186 1.00 62.88 95 GLU A N 1
ATOM 757 C CA . GLU A 1 95 ? -1.724 -4.969 -18.605 1.00 62.88 95 GLU A CA 1
ATOM 758 C C . GLU A 1 95 ? -2.816 -3.926 -18.838 1.00 62.88 95 GLU A C 1
ATOM 760 O O . GLU A 1 95 ? -3.908 -3.996 -18.263 1.00 62.88 95 GLU A O 1
ATOM 765 N N . LYS A 1 96 ? -2.534 -2.948 -19.699 1.00 56.97 96 LYS A N 1
ATOM 766 C CA . LYS A 1 96 ? -3.597 -2.156 -20.307 1.00 56.97 96 LYS A CA 1
ATOM 767 C C . LYS A 1 96 ? -4.079 -2.902 -21.545 1.00 56.97 96 LYS A C 1
ATOM 769 O O . LYS A 1 96 ? -3.477 -2.789 -22.608 1.00 56.97 96 LYS A O 1
ATOM 774 N N . ASN A 1 97 ? -5.173 -3.639 -21.386 1.00 50.09 97 ASN A N 1
ATOM 775 C CA . ASN A 1 97 ? -6.021 -4.007 -22.510 1.00 50.09 97 ASN A CA 1
ATOM 776 C C . ASN A 1 97 ? -6.577 -2.712 -23.077 1.00 50.09 97 ASN A C 1
ATOM 778 O O . ASN A 1 97 ? -7.422 -2.120 -22.426 1.00 50.09 97 ASN A O 1
ATOM 782 N N . ASP A 1 98 ? -6.064 -2.269 -24.217 1.00 46.34 98 ASP A N 1
ATOM 783 C CA . ASP A 1 98 ? -6.906 -1.584 -25.196 1.00 46.34 98 ASP A CA 1
ATOM 784 C C . ASP A 1 98 ? -6.334 -1.725 -26.615 1.00 46.34 98 ASP A C 1
ATOM 786 O O . ASP A 1 98 ? -7.133 -1.789 -27.531 1.00 46.34 98 ASP A O 1
ATOM 790 N N . ASP A 1 99 ? -5.015 -1.910 -26.823 1.00 45.59 99 ASP A N 1
ATOM 791 C CA . ASP A 1 99 ? -4.463 -2.061 -28.194 1.00 45.59 99 ASP A CA 1
ATOM 792 C C . ASP A 1 99 ? -3.144 -2.867 -28.328 1.00 45.59 99 ASP A C 1
ATOM 794 O O . ASP A 1 99 ? -2.549 -2.904 -29.404 1.00 45.59 99 ASP A O 1
ATOM 798 N N . ILE A 1 100 ? -2.638 -3.525 -27.274 1.00 48.69 100 ILE A N 1
ATOM 799 C CA . ILE A 1 100 ? -1.335 -4.223 -27.325 1.00 48.69 100 ILE A CA 1
ATOM 800 C C . ILE A 1 100 ? -1.524 -5.728 -27.107 1.00 48.69 100 ILE A C 1
ATOM 802 O O . ILE A 1 100 ? -2.042 -6.156 -26.082 1.00 48.69 100 ILE A O 1
ATOM 806 N N . ALA A 1 101 ? -1.075 -6.534 -28.073 1.00 43.44 101 ALA A N 1
ATOM 807 C CA . ALA A 1 101 ? -1.209 -7.995 -28.092 1.00 43.44 101 ALA A CA 1
ATOM 808 C C . ALA A 1 101 ? -0.154 -8.757 -27.256 1.00 43.44 101 ALA A C 1
ATOM 810 O O . ALA A 1 101 ? -0.050 -9.977 -27.379 1.00 43.44 101 ALA A O 1
ATOM 811 N N . PHE A 1 102 ? 0.663 -8.064 -26.456 1.00 51.44 102 PHE A N 1
ATOM 812 C CA . PHE A 1 102 ? 1.828 -8.643 -25.781 1.00 51.44 102 PHE A CA 1
ATOM 813 C C . PHE A 1 102 ? 1.782 -8.461 -24.265 1.00 51.44 102 PHE A C 1
ATOM 815 O O . PHE A 1 102 ? 1.740 -7.336 -23.766 1.00 51.44 102 PHE A O 1
ATOM 822 N N . ASP A 1 103 ? 1.879 -9.588 -23.562 1.00 55.34 103 ASP A N 1
ATOM 823 C CA . ASP A 1 103 ? 2.106 -9.648 -22.123 1.00 55.34 103 ASP A CA 1
ATOM 824 C C . ASP A 1 103 ? 3.532 -9.167 -21.810 1.00 55.34 103 ASP A C 1
ATOM 826 O O . ASP A 1 103 ? 4.527 -9.776 -22.210 1.00 55.34 103 ASP A O 1
ATOM 830 N N . MET A 1 104 ? 3.629 -8.019 -21.136 1.00 61.00 104 MET A N 1
ATOM 831 C CA . MET A 1 104 ? 4.896 -7.428 -20.684 1.00 61.00 104 MET A CA 1
ATOM 832 C C . MET A 1 104 ? 5.130 -7.634 -19.185 1.00 61.00 104 MET A C 1
ATOM 834 O O . MET A 1 104 ? 6.041 -7.024 -18.616 1.00 61.00 104 MET A O 1
ATOM 838 N N . SER A 1 105 ? 4.311 -8.442 -18.508 1.00 62.44 105 SER A N 1
ATOM 839 C CA . SER A 1 105 ? 4.500 -8.733 -17.085 1.00 62.44 105 SER A CA 1
ATOM 840 C C . SER A 1 105 ? 5.840 -9.432 -16.826 1.00 62.44 105 SER A C 1
ATOM 842 O O . SER A 1 105 ? 6.496 -9.116 -15.834 1.00 62.44 105 SER A O 1
ATOM 844 N N . ASP A 1 106 ? 6.319 -10.228 -17.787 1.00 69.25 106 ASP A N 1
ATOM 845 C CA . ASP A 1 106 ? 7.634 -10.883 -17.762 1.00 69.25 106 ASP A CA 1
ATOM 846 C C . ASP A 1 106 ? 8.824 -9.913 -17.874 1.00 69.25 106 ASP A C 1
ATOM 848 O O . ASP A 1 106 ? 9.956 -10.274 -17.542 1.00 69.25 106 ASP A O 1
ATOM 852 N N . TRP A 1 107 ? 8.607 -8.674 -18.333 1.00 73.50 107 TRP A N 1
ATOM 853 C CA . TRP A 1 107 ? 9.694 -7.698 -18.471 1.00 73.50 107 TRP A CA 1
ATOM 854 C C . TRP A 1 107 ? 10.117 -7.134 -17.126 1.00 73.50 107 TRP A C 1
ATOM 856 O O . TRP A 1 107 ? 11.279 -6.778 -16.950 1.00 73.50 107 TRP A O 1
ATOM 866 N N . ILE A 1 108 ? 9.183 -7.015 -16.183 1.00 75.50 108 ILE A N 1
ATOM 867 C CA . ILE A 1 108 ? 9.443 -6.427 -14.874 1.00 75.50 108 ILE A CA 1
ATOM 868 C C . ILE A 1 108 ? 9.557 -7.563 -13.869 1.00 75.50 108 ILE A C 1
ATOM 870 O O . ILE A 1 108 ? 8.558 -8.093 -13.387 1.00 75.50 108 ILE A O 1
ATOM 874 N N . GLN A 1 109 ? 10.787 -7.901 -13.494 1.00 70.62 109 GLN A N 1
ATOM 875 C CA . GLN A 1 109 ? 11.004 -8.859 -12.419 1.00 70.62 109 GLN A CA 1
ATOM 876 C C . GLN A 1 109 ? 10.717 -8.179 -11.079 1.00 70.62 109 GLN A C 1
ATOM 878 O O . GLN A 1 109 ? 11.479 -7.333 -10.603 1.00 70.62 109 GLN A O 1
ATOM 883 N N . THR A 1 110 ? 9.588 -8.535 -10.467 1.00 64.38 110 THR A N 1
ATOM 884 C CA . THR A 1 110 ? 9.205 -8.051 -9.138 1.00 64.38 110 THR A CA 1
ATOM 885 C C . THR A 1 110 ? 9.444 -9.141 -8.095 1.00 64.38 110 THR A C 1
ATOM 887 O O . THR A 1 110 ? 8.635 -10.052 -7.959 1.00 64.38 110 THR A O 1
ATOM 890 N N . ASN A 1 111 ? 10.499 -9.024 -7.286 1.00 60.84 111 ASN A N 1
ATOM 891 C CA . ASN A 1 111 ? 10.731 -9.931 -6.146 1.00 60.84 111 ASN A CA 1
ATOM 892 C C . ASN A 1 111 ? 9.986 -9.493 -4.863 1.00 60.84 111 ASN A C 1
ATOM 894 O O . ASN A 1 111 ? 10.298 -9.945 -3.764 1.00 60.84 111 ASN A O 1
ATOM 898 N N . TYR A 1 112 ? 9.011 -8.587 -4.979 1.00 65.31 112 TYR A N 1
ATOM 899 C CA . TYR A 1 112 ? 8.409 -7.875 -3.846 1.00 65.31 112 TYR A CA 1
ATOM 900 C C . TYR A 1 112 ? 7.010 -8.379 -3.501 1.00 65.31 112 TYR A C 1
ATOM 902 O O . TYR A 1 112 ? 6.040 -7.614 -3.435 1.00 65.31 112 TYR A O 1
ATOM 910 N N . GLU A 1 113 ? 6.903 -9.677 -3.236 1.00 67.25 113 GLU A N 1
ATOM 911 C CA . GLU A 1 113 ? 5.718 -10.216 -2.581 1.00 67.25 113 GLU A CA 1
ATOM 912 C C . GLU A 1 113 ? 5.788 -9.980 -1.068 1.00 67.25 113 GLU A C 1
ATOM 914 O O . GLU A 1 113 ? 6.842 -10.116 -0.450 1.00 67.25 113 GLU A O 1
ATOM 919 N N . ASN A 1 114 ? 4.645 -9.639 -0.462 1.00 73.56 114 ASN A N 1
ATOM 920 C CA . ASN A 1 114 ? 4.464 -9.572 0.997 1.00 73.56 114 ASN A CA 1
ATOM 921 C C . ASN A 1 114 ? 5.447 -8.643 1.732 1.00 73.56 114 ASN A C 1
ATOM 923 O O . ASN A 1 114 ? 5.902 -8.960 2.829 1.00 73.56 114 ASN A O 1
ATOM 927 N N . GLN A 1 115 ? 5.756 -7.489 1.146 1.00 88.50 115 GLN A N 1
ATOM 928 C CA . GLN A 1 115 ? 6.642 -6.514 1.768 1.00 88.50 115 GLN A CA 1
ATOM 929 C C . GLN A 1 115 ? 5.950 -5.770 2.907 1.00 88.50 115 GLN A C 1
ATOM 931 O O . GLN A 1 115 ? 4.721 -5.684 2.965 1.00 88.50 115 GLN A O 1
ATOM 936 N N . VAL A 1 116 ? 6.756 -5.215 3.809 1.00 91.62 116 VAL A N 1
ATOM 937 C CA . VAL A 1 116 ? 6.281 -4.463 4.968 1.00 91.62 116 VAL A CA 1
ATOM 938 C C . VAL A 1 116 ? 6.901 -3.074 4.959 1.00 91.62 116 VAL A C 1
ATOM 940 O O . VAL A 1 116 ? 8.104 -2.922 4.757 1.00 91.62 116 VAL A O 1
ATOM 943 N N . LEU A 1 117 ? 6.075 -2.059 5.189 1.00 92.81 117 LEU A N 1
ATOM 944 C CA . LEU A 1 117 ? 6.486 -0.673 5.334 1.00 92.81 117 LEU A CA 1
ATOM 945 C C . LEU A 1 117 ? 6.192 -0.220 6.766 1.00 92.81 117 LEU A C 1
ATOM 947 O O . LEU A 1 117 ? 5.036 -0.164 7.193 1.00 92.81 117 LEU A O 1
ATOM 951 N N . ALA A 1 118 ? 7.259 0.057 7.516 1.00 93.62 118 ALA A N 1
ATOM 952 C CA . ALA A 1 118 ? 7.175 0.463 8.915 1.00 93.62 118 ALA A CA 1
ATOM 953 C C . ALA A 1 118 ? 6.404 1.790 9.086 1.00 93.62 118 ALA A C 1
ATOM 955 O O . ALA A 1 118 ? 6.409 2.611 8.160 1.00 93.62 118 ALA A O 1
ATOM 956 N N . PRO A 1 119 ? 5.769 2.026 10.251 1.00 94.25 119 PRO A N 1
ATOM 957 C CA . PRO A 1 119 ? 5.175 3.318 10.598 1.00 94.25 119 PRO A CA 1
ATOM 958 C C . PRO A 1 119 ? 6.160 4.467 10.386 1.00 94.25 119 PRO A C 1
ATOM 960 O O . PRO A 1 119 ? 7.301 4.384 10.843 1.00 94.25 119 PRO A O 1
ATOM 963 N N . TYR A 1 120 ? 5.738 5.511 9.671 1.00 93.94 120 TYR A N 1
ATOM 964 C CA . TYR A 1 120 ? 6.576 6.667 9.300 1.00 93.94 120 TYR A CA 1
ATOM 965 C C . TYR A 1 120 ? 7.905 6.325 8.590 1.00 93.94 120 TYR A C 1
ATOM 967 O O . TYR A 1 120 ? 8.791 7.171 8.450 1.00 93.94 120 TYR A O 1
ATOM 975 N N . GLY A 1 121 ? 8.055 5.073 8.154 1.00 93.12 121 GLY A N 1
ATOM 976 C CA . GLY A 1 121 ? 9.273 4.530 7.582 1.00 93.12 121 GLY A CA 1
ATOM 977 C C . GLY A 1 121 ? 9.405 4.828 6.097 1.00 93.12 121 GLY A C 1
ATOM 978 O O . GLY A 1 121 ? 8.438 5.142 5.399 1.00 93.12 121 GLY A O 1
ATOM 979 N N . THR A 1 122 ? 10.633 4.691 5.609 1.00 94.00 122 THR A N 1
ATOM 980 C CA . THR A 1 122 ? 10.963 4.778 4.185 1.00 94.00 122 THR A CA 1
ATOM 981 C C . THR A 1 122 ? 11.595 3.467 3.734 1.00 94.00 122 THR A C 1
ATOM 983 O O . THR A 1 122 ? 12.355 2.858 4.485 1.00 94.00 122 THR A O 1
ATOM 986 N N . SER A 1 123 ? 11.273 3.027 2.523 1.00 91.56 123 SER A N 1
ATOM 987 C CA . SER A 1 123 ? 11.823 1.823 1.904 1.00 9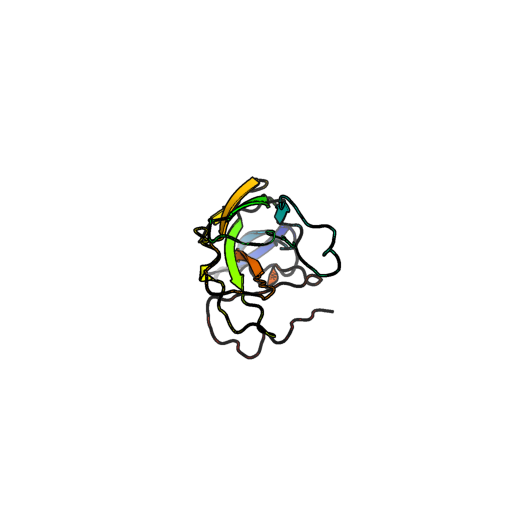1.56 123 SER A CA 1
ATOM 988 C C . SER A 1 123 ? 12.155 2.104 0.443 1.00 91.56 123 SER A C 1
ATOM 990 O O . SER A 1 123 ? 11.445 2.857 -0.223 1.00 91.56 123 SER A O 1
ATOM 992 N N . GLU A 1 124 ? 13.240 1.514 -0.047 1.00 90.19 124 GLU A N 1
ATOM 993 C CA . GLU A 1 124 ? 13.626 1.573 -1.453 1.00 90.19 124 GLU A CA 1
ATOM 994 C C . GLU A 1 124 ? 13.323 0.232 -2.117 1.00 90.19 124 GLU A C 1
ATOM 996 O O . GLU A 1 124 ? 13.645 -0.833 -1.588 1.00 90.19 124 GLU A O 1
ATOM 1001 N N . VAL A 1 125 ? 12.674 0.298 -3.274 1.00 87.88 125 VAL A N 1
ATOM 1002 C CA . VAL A 1 125 ? 12.209 -0.854 -4.042 1.00 87.88 125 VAL A CA 1
ATOM 1003 C C . VAL A 1 125 ? 12.868 -0.795 -5.410 1.00 87.88 125 VAL A C 1
ATOM 1005 O O . VAL A 1 125 ? 12.708 0.187 -6.130 1.00 87.88 125 VAL A O 1
ATOM 1008 N N . ILE A 1 126 ? 13.626 -1.829 -5.758 1.00 86.06 126 ILE A N 1
ATOM 1009 C CA . ILE A 1 126 ? 14.478 -1.862 -6.946 1.00 86.06 126 ILE A CA 1
ATOM 1010 C C . ILE A 1 126 ? 13.885 -2.835 -7.960 1.00 86.06 126 ILE A C 1
ATOM 1012 O O . ILE A 1 126 ? 13.897 -4.046 -7.765 1.00 86.06 126 ILE A O 1
ATOM 1016 N N . PHE A 1 127 ? 13.392 -2.305 -9.068 1.00 83.56 127 PHE A N 1
ATOM 1017 C CA . PHE A 1 127 ? 12.865 -3.074 -10.185 1.00 83.56 127 PHE A CA 1
ATOM 1018 C C . PHE A 1 127 ? 13.949 -3.291 -11.231 1.00 83.56 127 PHE A C 1
ATOM 1020 O O . PHE A 1 127 ? 14.671 -2.359 -11.589 1.00 83.56 127 PHE A O 1
ATOM 1027 N N . GLN A 1 128 ? 14.020 -4.513 -11.751 1.00 84.12 128 GLN A N 1
ATOM 1028 C CA . GLN A 1 128 ? 14.785 -4.822 -12.951 1.00 84.12 128 GLN A CA 1
ATOM 1029 C C . GLN A 1 128 ? 13.818 -5.013 -14.110 1.00 84.12 128 GLN A C 1
ATOM 1031 O O . GLN A 1 128 ? 12.907 -5.839 -14.049 1.00 84.12 128 GLN A O 1
ATOM 1036 N N . ILE A 1 129 ? 14.016 -4.212 -15.149 1.00 82.00 129 ILE A N 1
ATOM 1037 C CA . ILE A 1 129 ? 13.202 -4.200 -16.354 1.00 82.00 129 ILE A CA 1
ATOM 1038 C C . ILE A 1 129 ? 14.072 -4.758 -17.470 1.00 82.00 129 ILE A C 1
ATOM 1040 O O . ILE A 1 129 ? 15.067 -4.138 -17.832 1.00 82.00 129 ILE A O 1
ATOM 1044 N N . THR A 1 130 ? 13.727 -5.933 -17.985 1.00 80.44 130 THR A N 1
ATOM 1045 C CA . THR A 1 130 ? 14.466 -6.610 -19.055 1.00 80.44 130 THR A CA 1
ATOM 1046 C C . THR A 1 130 ? 13.608 -6.633 -20.317 1.00 80.44 130 THR A C 1
ATOM 1048 O O . THR A 1 130 ? 12.690 -7.447 -20.420 1.00 80.44 130 THR A O 1
ATOM 1051 N N . PRO A 1 131 ? 13.874 -5.739 -21.280 1.00 74.88 131 PRO A N 1
ATOM 1052 C CA . PRO A 1 131 ? 13.137 -5.687 -22.535 1.00 74.88 131 PRO A CA 1
ATOM 1053 C C . PRO A 1 131 ? 13.398 -6.951 -23.359 1.00 74.88 131 PRO A C 1
ATOM 1055 O O . PRO A 1 131 ? 14.551 -7.332 -23.579 1.00 74.88 131 PRO A O 1
ATOM 1058 N N . LEU A 1 132 ? 12.342 -7.611 -23.838 1.00 68.12 132 LEU A N 1
ATOM 1059 C CA . LEU A 1 132 ? 12.482 -8.769 -24.723 1.00 68.12 132 LEU A CA 1
ATOM 1060 C C . LEU A 1 132 ? 12.685 -8.311 -26.176 1.00 68.12 132 LEU A C 1
ATOM 1062 O O . LEU A 1 132 ? 12.052 -7.364 -26.636 1.00 68.12 132 LEU A O 1
ATOM 1066 N N . LYS A 1 133 ? 13.527 -9.032 -26.937 1.00 59.34 133 LYS A N 1
ATOM 1067 C CA . LYS A 1 133 ? 13.858 -8.736 -28.354 1.00 59.34 133 LYS A CA 1
ATOM 1068 C C . LYS A 1 133 ? 12.652 -8.679 -29.309 1.00 59.34 133 LYS A C 1
ATOM 1070 O O . LYS A 1 133 ? 12.826 -8.316 -30.467 1.00 59.34 133 LYS A O 1
ATOM 1075 N N . CYS A 1 134 ? 11.459 -9.085 -28.876 1.00 56.78 134 CYS A N 1
ATOM 1076 C CA . CYS A 1 134 ? 10.285 -9.244 -29.734 1.00 56.78 134 CYS A CA 1
ATOM 1077 C C . CYS A 1 134 ? 9.585 -7.931 -30.117 1.00 56.78 134 CYS A C 1
ATOM 1079 O O . CYS A 1 134 ? 8.788 -7.938 -31.051 1.00 56.78 134 CYS A O 1
ATOM 1081 N N . CYS A 1 135 ? 9.879 -6.811 -29.454 1.00 56.09 135 CYS A N 1
ATOM 1082 C CA . CYS A 1 135 ? 9.216 -5.533 -29.720 1.00 56.09 135 CYS A CA 1
ATOM 1083 C C . CYS A 1 135 ? 10.094 -4.652 -30.614 1.00 56.09 135 CYS A C 1
ATOM 1085 O O . CYS A 1 135 ? 10.917 -3.882 -30.128 1.00 56.09 135 CYS A O 1
ATOM 1087 N N . THR A 1 136 ? 9.937 -4.779 -31.932 1.00 54.66 136 THR A N 1
ATOM 1088 C CA . THR A 1 136 ? 10.590 -3.877 -32.895 1.00 54.66 136 THR A CA 1
ATOM 1089 C C . THR A 1 136 ? 9.564 -2.893 -33.449 1.00 54.66 136 THR A C 1
ATOM 1091 O O . THR A 1 136 ? 8.588 -3.307 -34.058 1.00 54.66 136 THR A O 1
ATOM 1094 N N . GLY A 1 137 ? 9.787 -1.592 -33.232 1.00 55.28 137 GLY A N 1
ATOM 1095 C CA . GLY A 1 137 ? 9.073 -0.510 -33.924 1.00 55.28 137 GLY A CA 1
ATOM 1096 C C . GLY A 1 137 ? 7.917 0.177 -33.184 1.00 55.28 137 GLY A C 1
ATOM 1097 O O . GLY A 1 137 ? 7.550 1.269 -33.605 1.00 55.28 137 GLY A O 1
ATOM 1098 N N . ASP A 1 138 ? 7.406 -0.377 -32.076 1.00 60.59 138 ASP A N 1
ATOM 1099 C CA . ASP A 1 138 ? 6.198 0.142 -31.408 1.00 60.59 138 ASP A CA 1
ATOM 1100 C C . ASP A 1 138 ? 6.426 0.677 -29.983 1.00 60.59 138 ASP A C 1
ATOM 1102 O O . ASP A 1 138 ? 7.246 0.171 -29.210 1.00 60.59 138 ASP A O 1
ATOM 1106 N N . TYR A 1 139 ? 5.634 1.690 -29.608 1.00 63.41 139 TYR A N 1
ATOM 1107 C CA . TYR A 1 139 ? 5.569 2.208 -28.240 1.00 63.41 139 TYR A CA 1
ATOM 1108 C C . TYR A 1 139 ? 4.936 1.177 -27.303 1.00 63.41 139 TYR A C 1
ATOM 1110 O O . TYR A 1 139 ? 3.732 0.929 -27.333 1.00 63.41 139 TYR A O 1
ATOM 1118 N N . CYS A 1 140 ? 5.751 0.628 -26.410 1.00 67.69 140 CYS A N 1
ATOM 1119 C CA . CYS A 1 140 ? 5.313 -0.308 -25.385 1.00 67.69 140 CYS A CA 1
ATOM 1120 C C . CYS A 1 140 ? 4.982 0.434 -24.082 1.00 67.69 140 CYS A C 1
ATOM 1122 O O . CYS A 1 140 ? 5.732 1.311 -23.649 1.00 67.69 140 CYS A O 1
ATOM 1124 N N . ASN A 1 141 ? 3.864 0.091 -23.439 1.00 71.56 141 ASN A N 1
ATOM 1125 C CA . ASN A 1 141 ? 3.531 0.598 -22.111 1.00 71.56 141 ASN A CA 1
ATOM 1126 C C . ASN A 1 141 ? 3.038 -0.531 -21.202 1.00 71.56 141 ASN A C 1
ATOM 1128 O O . ASN A 1 141 ? 2.366 -1.456 -21.643 1.00 71.56 141 ASN A O 1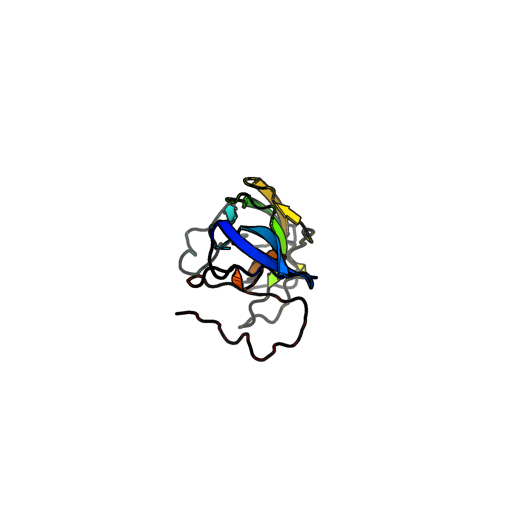
ATOM 1132 N N . THR A 1 142 ? 3.373 -0.427 -19.921 1.00 74.62 142 THR A N 1
ATOM 1133 C CA . THR A 1 142 ? 2.891 -1.317 -18.865 1.00 74.62 142 THR A CA 1
ATOM 1134 C C . THR A 1 142 ? 2.579 -0.486 -17.626 1.00 74.62 142 THR A C 1
ATOM 1136 O O . THR A 1 142 ? 3.104 0.620 -17.461 1.00 74.62 142 THR A O 1
ATOM 1139 N N . SER A 1 143 ? 1.682 -0.976 -16.773 1.00 76.50 143 SER A N 1
ATOM 1140 C CA . SER A 1 143 ? 1.296 -0.293 -15.538 1.00 76.50 143 SER A CA 1
ATOM 1141 C C . SER A 1 143 ? 1.687 -1.126 -14.327 1.00 76.50 143 SER A C 1
ATOM 1143 O O . SER A 1 143 ? 1.228 -2.252 -14.156 1.00 76.50 143 SER A O 1
ATOM 1145 N N . LEU A 1 144 ? 2.486 -0.545 -13.437 1.00 79.06 144 LEU A N 1
ATOM 1146 C CA . LEU A 1 144 ? 2.807 -1.137 -12.145 1.00 79.06 144 LEU A CA 1
ATOM 1147 C C . LEU A 1 144 ? 1.882 -0.548 -11.075 1.00 79.06 144 LEU A C 1
ATOM 1149 O O . LEU A 1 144 ? 1.845 0.669 -10.885 1.00 79.06 144 LEU A O 1
ATOM 1153 N N . ARG A 1 145 ? 1.130 -1.397 -10.369 1.00 82.56 145 ARG A N 1
ATOM 1154 C CA . ARG A 1 145 ? 0.227 -0.973 -9.289 1.00 82.56 145 ARG A CA 1
ATOM 1155 C C . ARG A 1 145 ? 0.758 -1.419 -7.929 1.00 82.56 145 ARG A C 1
ATOM 1157 O O . ARG A 1 145 ? 1.142 -2.576 -7.756 1.00 82.56 145 ARG A O 1
ATOM 1164 N N . LEU A 1 146 ? 0.748 -0.498 -6.968 1.00 86.44 146 LEU A N 1
ATOM 1165 C CA . LEU A 1 146 ? 1.017 -0.758 -5.554 1.00 86.44 146 LEU A CA 1
ATOM 1166 C C . LEU A 1 146 ? -0.298 -1.115 -4.853 1.00 86.44 146 LEU A C 1
ATOM 1168 O O . LEU A 1 146 ? -1.245 -0.334 -4.892 1.00 86.44 146 LEU A O 1
ATOM 1172 N N . PHE A 1 147 ? -0.343 -2.269 -4.193 1.00 87.06 147 PHE A N 1
ATOM 1173 C CA . PHE A 1 147 ? -1.494 -2.722 -3.412 1.00 87.06 147 PHE A CA 1
ATOM 1174 C C . PHE A 1 147 ? -1.143 -2.805 -1.933 1.00 87.06 147 PHE A C 1
ATOM 1176 O O . PHE A 1 147 ? -0.134 -3.417 -1.575 1.00 87.06 147 PHE A O 1
ATOM 1183 N N . ILE A 1 148 ? -2.017 -2.264 -1.083 1.00 88.88 148 ILE A N 1
ATOM 1184 C CA . ILE A 1 148 ? -1.958 -2.433 0.372 1.00 88.88 148 ILE A CA 1
ATOM 1185 C C . ILE A 1 148 ? -2.866 -3.588 0.763 1.00 88.88 148 ILE A C 1
ATOM 1187 O O . ILE A 1 148 ? -4.001 -3.691 0.299 1.00 88.88 148 ILE A O 1
ATOM 1191 N N . LYS A 1 149 ? -2.322 -4.508 1.554 1.00 87.94 149 LYS A N 1
ATOM 1192 C CA . LYS A 1 149 ? -3.001 -5.735 1.966 1.00 87.94 149 LYS A CA 1
ATOM 1193 C C . LYS A 1 149 ? -3.766 -5.520 3.261 1.00 87.94 149 LYS A C 1
ATOM 1195 O O . LYS A 1 149 ? -3.434 -4.635 4.042 1.00 87.94 149 LYS A O 1
ATOM 1200 N N . ASP A 1 150 ? -4.734 -6.401 3.489 1.00 84.19 150 ASP A N 1
ATOM 1201 C CA . ASP A 1 150 ? -5.495 -6.500 4.735 1.00 84.19 150 ASP A CA 1
ATOM 1202 C C . ASP A 1 150 ? -6.235 -5.196 5.107 1.00 84.19 150 ASP A C 1
ATOM 1204 O O . ASP A 1 150 ? -6.445 -4.912 6.282 1.00 84.19 150 ASP A O 1
ATOM 1208 N N . VAL A 1 151 ? -6.639 -4.402 4.104 1.00 83.19 151 VAL A N 1
ATOM 1209 C CA . VAL A 1 151 ? -7.409 -3.163 4.293 1.00 83.19 151 VAL A CA 1
ATOM 1210 C C . VAL A 1 151 ? -8.909 -3.473 4.250 1.00 83.19 151 VAL A C 1
ATOM 1212 O O . VAL A 1 151 ? -9.392 -3.959 3.222 1.00 83.19 151 VAL A O 1
ATOM 1215 N N . PRO A 1 152 ? -9.673 -3.201 5.324 1.00 78.19 152 PRO A N 1
ATOM 1216 C CA . PRO A 1 152 ? -11.127 -3.314 5.295 1.00 78.19 152 PRO A CA 1
ATOM 1217 C C . PRO A 1 152 ? -11.741 -2.306 4.318 1.00 78.19 152 PRO A C 1
ATOM 1219 O O . PRO A 1 152 ? -11.354 -1.142 4.301 1.00 78.19 152 PRO A O 1
ATOM 1222 N N . ILE A 1 153 ? -12.750 -2.721 3.544 1.00 77.38 153 ILE A N 1
ATOM 1223 C CA . ILE A 1 153 ? -13.447 -1.826 2.597 1.00 77.38 153 ILE A CA 1
ATOM 1224 C C . ILE A 1 153 ? -14.084 -0.636 3.330 1.00 77.38 153 ILE A C 1
ATOM 1226 O O . ILE A 1 153 ? -14.040 0.485 2.842 1.00 77.38 153 ILE A O 1
ATOM 1230 N N . THR A 1 154 ? -14.604 -0.863 4.539 1.00 76.06 154 THR A N 1
ATOM 1231 C CA . THR A 1 154 ? -15.194 0.172 5.407 1.00 76.06 154 THR A CA 1
ATOM 1232 C C . THR A 1 154 ? -14.194 1.227 5.878 1.00 76.06 154 THR A C 1
ATOM 1234 O O . THR A 1 154 ? -14.593 2.228 6.459 1.00 76.06 154 THR A O 1
ATOM 1237 N N . SER A 1 155 ? -12.898 0.991 5.673 1.00 79.00 155 SER A N 1
ATOM 1238 C CA . SER A 1 155 ? -11.822 1.905 6.037 1.00 79.00 155 SER A CA 1
ATOM 1239 C C . SER A 1 155 ? -11.348 2.760 4.860 1.00 79.00 155 SER A C 1
ATOM 1241 O O . SER A 1 155 ? -10.439 3.557 5.045 1.00 79.00 155 SER A O 1
ATOM 1243 N N . LEU A 1 156 ? -11.902 2.604 3.654 1.00 80.88 156 LEU A N 1
ATOM 1244 C CA . LEU A 1 156 ? -11.531 3.420 2.492 1.00 80.88 156 LEU A CA 1
ATOM 1245 C C . LEU A 1 156 ? -12.231 4.786 2.540 1.00 80.88 156 LEU A C 1
ATOM 1247 O O . LEU A 1 156 ? -13.412 4.868 2.869 1.00 80.88 156 LEU A O 1
ATOM 1251 N N . GLU A 1 157 ? -11.508 5.858 2.213 1.00 80.12 157 GLU A N 1
ATOM 1252 C CA . GLU A 1 157 ? -12.079 7.209 2.168 1.00 80.12 157 GLU A CA 1
ATOM 1253 C C . GLU A 1 157 ? -13.051 7.360 0.977 1.00 80.12 157 GLU A C 1
ATOM 1255 O O . GLU A 1 157 ? -12.674 7.129 -0.168 1.00 80.12 157 GLU A O 1
ATOM 1260 N N . GLU A 1 158 ? -14.305 7.751 1.238 1.00 68.75 158 GLU A N 1
ATOM 1261 C CA . GLU A 1 158 ? -15.404 7.743 0.247 1.00 68.75 158 GLU A CA 1
ATOM 1262 C C . GLU A 1 158 ? -15.140 8.616 -0.993 1.00 68.75 158 GLU A C 1
ATOM 1264 O O . GLU A 1 158 ? -15.622 8.306 -2.075 1.00 68.75 158 GLU A O 1
ATOM 1269 N N . ASN A 1 159 ? -14.337 9.675 -0.858 1.00 67.31 159 ASN A N 1
ATOM 1270 C CA . ASN A 1 159 ? -14.074 10.647 -1.927 1.00 67.31 159 ASN A CA 1
ATOM 1271 C C . ASN A 1 159 ? -12.850 10.300 -2.794 1.00 67.31 159 ASN A C 1
ATOM 1273 O O . ASN A 1 159 ? -12.346 11.155 -3.529 1.00 67.31 159 ASN A O 1
ATOM 1277 N N . GLU A 1 160 ? -12.314 9.082 -2.687 1.00 70.31 160 GLU A N 1
ATOM 1278 C CA . GLU A 1 160 ? -11.125 8.669 -3.426 1.00 70.31 160 GLU A CA 1
ATOM 1279 C C . GLU A 1 160 ? -11.347 7.404 -4.266 1.00 70.31 160 GLU A C 1
ATOM 1281 O O . GLU A 1 160 ? -11.866 6.391 -3.814 1.00 70.31 160 GLU A O 1
ATOM 1286 N N . GLU A 1 161 ? -10.873 7.436 -5.515 1.00 71.62 161 GLU A N 1
ATOM 1287 C CA . GLU A 1 161 ? -10.891 6.259 -6.390 1.00 71.62 161 GLU A CA 1
ATOM 1288 C C . GLU A 1 161 ? -9.828 5.230 -5.965 1.00 71.62 161 GLU A C 1
ATOM 1290 O O . GLU A 1 161 ? -8.623 5.498 -6.090 1.00 71.62 161 GLU A O 1
ATOM 1295 N N . PHE A 1 162 ? -10.264 4.042 -5.532 1.00 76.81 162 PHE A N 1
ATOM 1296 C CA . PHE A 1 162 ? -9.403 2.896 -5.222 1.00 76.81 162 PHE A CA 1
ATOM 1297 C C . PHE A 1 162 ? -9.658 1.717 -6.157 1.00 76.81 162 PHE A C 1
ATOM 1299 O O . PHE A 1 162 ? -10.787 1.427 -6.541 1.00 76.81 162 PHE A O 1
ATOM 1306 N N . VAL A 1 163 ? -8.596 0.965 -6.452 1.00 77.62 163 VAL A N 1
ATOM 1307 C CA . VAL A 1 163 ? -8.703 -0.350 -7.094 1.00 77.62 163 VAL A CA 1
ATOM 1308 C C . VAL A 1 163 ? -8.637 -1.424 -6.011 1.00 77.62 163 VAL A C 1
ATOM 1310 O O . VAL A 1 163 ? -7.627 -1.535 -5.316 1.00 77.62 163 VAL A O 1
ATOM 1313 N N . ILE A 1 164 ? -9.689 -2.236 -5.892 1.00 77.88 164 ILE A N 1
ATOM 1314 C CA . ILE A 1 164 ? -9.813 -3.276 -4.860 1.00 77.88 164 ILE A CA 1
ATOM 1315 C C . ILE A 1 164 ? -9.562 -4.660 -5.478 1.00 77.88 164 ILE A C 1
ATOM 1317 O O . ILE A 1 164 ? -10.183 -5.027 -6.473 1.00 77.88 164 ILE A O 1
ATOM 1321 N N . GLU A 1 165 ? -8.667 -5.452 -4.878 1.00 74.88 165 GLU A N 1
ATOM 1322 C CA . GLU A 1 165 ? -8.419 -6.855 -5.248 1.00 74.88 165 GLU A CA 1
ATOM 1323 C C . GLU A 1 165 ? -8.760 -7.766 -4.056 1.00 74.88 165 GLU A C 1
ATOM 1325 O O . GLU A 1 165 ? -8.089 -7.727 -3.025 1.00 74.88 165 GLU A O 1
ATOM 1330 N N . THR A 1 166 ? -9.800 -8.595 -4.181 1.00 71.69 166 THR A N 1
ATOM 1331 C CA . THR A 1 166 ? -10.225 -9.541 -3.135 1.00 71.69 166 THR A CA 1
ATOM 1332 C C . THR A 1 166 ? -9.670 -10.946 -3.401 1.00 71.69 166 THR A C 1
ATOM 1334 O O . THR A 1 166 ? -9.584 -11.394 -4.543 1.00 71.69 166 THR A O 1
ATOM 1337 N N . GLN A 1 167 ? -9.281 -11.675 -2.344 1.00 57.78 167 GLN A N 1
ATOM 1338 C CA . GLN A 1 167 ? -8.700 -13.027 -2.468 1.00 57.78 167 GLN A CA 1
ATOM 1339 C C . GLN A 1 167 ? -9.704 -14.101 -2.933 1.00 57.78 167 GLN A C 1
ATOM 1341 O O . GLN A 1 167 ? -9.289 -15.189 -3.318 1.00 57.78 167 GLN A O 1
ATOM 1346 N N . ASN A 1 168 ? -11.007 -13.800 -2.965 1.00 44.19 168 ASN A N 1
ATOM 1347 C CA . ASN A 1 168 ? -12.042 -14.719 -3.435 1.00 44.19 168 ASN A CA 1
ATOM 1348 C C . ASN A 1 168 ? -12.616 -14.261 -4.780 1.00 44.19 168 ASN A C 1
ATOM 1350 O O . ASN A 1 168 ? -13.388 -13.307 -4.864 1.00 44.19 168 ASN A O 1
ATOM 1354 N N . ARG A 1 169 ? -12.275 -14.990 -5.847 1.00 42.19 169 ARG A N 1
ATOM 1355 C CA . ARG A 1 169 ? -12.950 -14.880 -7.145 1.00 42.19 169 ARG A CA 1
ATOM 1356 C C . ARG A 1 169 ? -14.419 -15.301 -7.012 1.00 42.19 169 ARG A C 1
ATOM 1358 O O . ARG A 1 169 ? -14.699 -16.482 -6.846 1.00 42.19 169 ARG A O 1
ATOM 1365 N N . SER A 1 170 ? -15.324 -14.331 -7.138 1.00 36.06 170 SER A N 1
ATOM 1366 C CA . SER A 1 170 ? -16.630 -14.364 -7.841 1.00 36.06 170 SER A CA 1
ATOM 1367 C C . SER A 1 170 ? -17.616 -13.341 -7.259 1.00 36.06 170 SER A C 1
ATOM 1369 O O . SER A 1 170 ? -18.755 -13.648 -6.950 1.00 36.06 170 SER A O 1
ATOM 1371 N N . LEU A 1 171 ? -17.203 -12.076 -7.178 1.00 41.22 171 LEU A N 1
ATOM 1372 C CA . LEU A 1 171 ? -18.139 -10.955 -7.296 1.00 41.22 171 LEU A CA 1
ATOM 1373 C C . LEU A 1 171 ? -17.962 -10.364 -8.692 1.00 41.22 171 LEU A C 1
ATOM 1375 O O . LEU A 1 171 ? -17.474 -9.255 -8.866 1.00 41.22 171 LEU A O 1
ATOM 1379 N N . ARG A 1 172 ? -18.318 -11.153 -9.711 1.00 31.61 172 ARG A N 1
ATOM 1380 C CA . ARG A 1 172 ? -18.362 -10.707 -11.113 1.00 31.61 172 ARG A CA 1
ATOM 1381 C C . ARG A 1 172 ? -19.472 -9.669 -11.381 1.00 31.61 172 ARG A C 1
ATOM 1383 O O . ARG A 1 172 ? -19.720 -9.366 -12.534 1.00 31.61 172 ARG A O 1
ATOM 1390 N N . GLU A 1 173 ? -20.097 -9.114 -10.340 1.00 33.75 173 GLU A N 1
ATOM 1391 C CA . GLU A 1 173 ? -21.226 -8.177 -10.433 1.00 33.75 173 GLU A CA 1
ATOM 1392 C C . GLU A 1 173 ? -21.124 -6.962 -9.482 1.00 33.75 173 GLU A C 1
ATOM 1394 O O . GLU A 1 173 ? -22.082 -6.214 -9.358 1.00 33.75 173 GLU A O 1
ATOM 1399 N N . LEU A 1 174 ? -19.988 -6.721 -8.807 1.00 35.72 174 LEU A N 1
ATOM 1400 C CA . LEU A 1 174 ? -19.840 -5.556 -7.901 1.00 35.72 174 LEU A CA 1
ATOM 1401 C C . LEU A 1 174 ? -18.645 -4.642 -8.221 1.00 35.72 174 LEU A C 1
ATOM 1403 O O . LEU A 1 174 ? -18.332 -3.742 -7.447 1.00 35.72 174 LEU A O 1
ATOM 1407 N N . VAL A 1 175 ? -17.979 -4.864 -9.357 1.00 37.03 175 VAL A N 1
ATOM 1408 C CA . VAL A 1 175 ? -16.862 -4.031 -9.841 1.00 37.03 175 VAL A CA 1
ATOM 1409 C C . VAL A 1 175 ? -17.116 -3.596 -11.286 1.00 37.03 175 VAL A C 1
ATOM 1411 O O . VAL A 1 175 ? -16.239 -3.666 -12.139 1.00 37.03 175 VAL A O 1
ATOM 1414 N N . GLU A 1 176 ? -18.342 -3.178 -11.581 1.00 32.22 176 GLU A N 1
ATOM 1415 C CA . GLU A 1 176 ? -18.508 -2.068 -12.515 1.00 32.22 176 GLU A CA 1
ATOM 1416 C C . GLU A 1 176 ? -18.498 -0.824 -11.636 1.00 32.22 176 GLU A C 1
ATOM 1418 O O . GLU A 1 176 ? -19.404 -0.643 -10.829 1.00 32.22 176 GLU A O 1
ATOM 1423 N N . ASP A 1 177 ? -17.399 -0.074 -11.695 1.00 33.09 177 ASP A N 1
ATOM 1424 C CA . ASP A 1 177 ? -17.268 1.292 -11.196 1.00 33.09 177 ASP A CA 1
ATOM 1425 C C . ASP A 1 177 ? -18.072 1.613 -9.929 1.00 33.09 177 ASP A C 1
ATOM 1427 O O . ASP A 1 177 ? -19.170 2.170 -9.983 1.00 33.09 177 ASP A O 1
ATOM 1431 N N . VAL A 1 178 ? -17.479 1.377 -8.753 1.00 33.84 178 VAL A N 1
ATOM 1432 C CA . VAL A 1 178 ? -17.910 2.120 -7.561 1.00 33.84 178 VAL A CA 1
ATOM 1433 C C . VAL A 1 178 ? -17.372 3.548 -7.700 1.00 33.84 178 VAL A C 1
ATOM 1435 O O . VAL A 1 178 ? -16.385 3.953 -7.092 1.00 33.84 178 VAL A O 1
ATOM 1438 N N . LEU A 1 179 ? -18.027 4.284 -8.594 1.00 27.22 179 LEU A N 1
ATOM 1439 C CA . LEU A 1 179 ? -17.995 5.727 -8.749 1.00 27.22 179 LEU A CA 1
ATOM 1440 C C . LEU A 1 179 ? -18.821 6.279 -7.580 1.00 27.22 179 LEU A C 1
ATOM 1442 O O . LEU A 1 179 ? -20.023 6.522 -7.710 1.00 27.22 179 LEU A O 1
ATOM 1446 N N . VAL A 1 180 ? -18.207 6.398 -6.401 1.00 27.86 180 VAL A N 1
ATOM 1447 C CA . VAL A 1 180 ? -18.816 7.189 -5.324 1.00 27.86 180 VAL A CA 1
ATOM 1448 C C . VAL A 1 180 ? -18.666 8.650 -5.740 1.00 27.86 180 VAL A C 1
ATOM 1450 O O . VAL A 1 180 ? -17.551 9.151 -5.869 1.00 27.86 180 VAL A O 1
ATOM 1453 N N . LYS A 1 181 ? -19.792 9.280 -6.083 1.00 27.09 181 LYS A N 1
ATOM 1454 C CA . LYS A 1 181 ? -19.878 10.705 -6.423 1.00 27.09 181 LYS A CA 1
ATOM 1455 C C . LYS A 1 181 ? -19.871 11.577 -5.180 1.00 27.09 181 LYS A C 1
ATOM 1457 O O . LYS A 1 181 ? -20.551 11.183 -4.208 1.00 27.09 181 LYS A O 1
#

Foldseek 3Di:
DDDDDQDLDFDKDWDWDWDQDPVRDIDIDIDIDGQAADDPVQKDKDWPPQDPVPPPDDDTDDDPPDPPDQDKDKTKMKMFGAAQDKWWKAKAKDDDPDDDPDDQSVQKDAPGHGDIAHGRHMDMGMIIGGDDPPDPDDDDDIDMDMDTPPDDPSNYDLPDDDDDDDPDPDPPPPPPDPPRD

Radius of gyration: 22.28 Å; chains: 1; bounding box: 50×31×73 Å